Protein AF-A0A7V7N2W4-F1 (afdb_monomer)

Structure (mmCIF, N/CA/C/O backbone):
data_AF-A0A7V7N2W4-F1
#
_entry.id   AF-A0A7V7N2W4-F1
#
loop_
_atom_site.group_PDB
_atom_site.id
_atom_site.type_symbol
_atom_site.label_atom_id
_atom_site.label_alt_id
_atom_site.label_comp_id
_atom_site.label_asym_id
_atom_site.label_entity_id
_atom_site.label_seq_id
_atom_site.pdbx_PDB_ins_code
_atom_site.Cartn_x
_atom_site.Cartn_y
_atom_site.Cartn_z
_atom_site.occupancy
_atom_site.B_iso_or_equiv
_atom_site.auth_seq_id
_atom_site.auth_comp_id
_atom_site.auth_asym_id
_atom_site.auth_atom_id
_atom_site.pdbx_PDB_model_num
ATOM 1 N N . MET A 1 1 ? -4.597 25.135 46.068 1.00 34.25 1 MET A N 1
ATOM 2 C CA . MET A 1 1 ? -5.901 25.014 45.382 1.00 34.25 1 MET A CA 1
ATOM 3 C C . MET A 1 1 ? -5.715 24.033 44.228 1.00 34.25 1 MET A C 1
ATOM 5 O O . MET A 1 1 ? -5.086 24.384 43.242 1.00 34.25 1 MET A O 1
ATOM 9 N N . CYS A 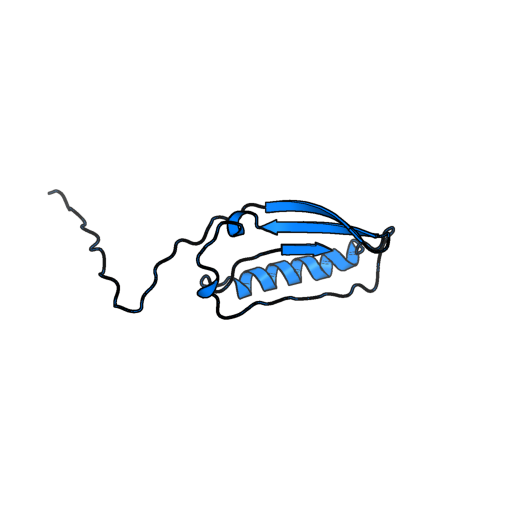1 2 ? -6.104 22.768 44.407 1.00 30.14 2 CYS A N 1
ATOM 10 C CA . CYS A 1 2 ? -5.880 21.719 43.404 1.00 30.14 2 CYS A CA 1
ATOM 11 C C . CYS A 1 2 ? -7.011 21.743 42.369 1.00 30.14 2 CYS A C 1
ATOM 13 O O . CYS A 1 2 ? -8.145 21.396 42.695 1.00 30.14 2 CYS A O 1
ATOM 15 N N . LEU A 1 3 ? -6.704 22.143 41.135 1.00 36.91 3 LEU A N 1
ATOM 16 C CA . LEU A 1 3 ? -7.618 22.040 39.998 1.00 36.91 3 LEU A CA 1
ATOM 17 C C . LEU A 1 3 ? -7.659 20.581 39.527 1.00 36.91 3 LEU A C 1
ATOM 19 O O . LEU A 1 3 ? -6.773 20.111 38.817 1.00 36.91 3 LEU A O 1
ATOM 23 N N . LYS A 1 4 ? -8.690 19.844 39.946 1.00 44.03 4 LYS A N 1
ATOM 24 C CA . LYS A 1 4 ? -9.031 18.544 39.362 1.00 44.03 4 LYS A CA 1
ATOM 25 C C . LYS A 1 4 ? -9.788 18.793 38.054 1.00 44.03 4 LYS A C 1
ATOM 27 O O . LYS A 1 4 ? -10.995 19.008 38.073 1.00 44.03 4 LYS A O 1
ATOM 32 N N . ASN A 1 5 ? -9.089 18.756 36.921 1.00 42.47 5 ASN A N 1
ATOM 33 C CA . ASN A 1 5 ? -9.727 18.730 35.604 1.00 42.47 5 ASN A CA 1
ATOM 34 C C . ASN A 1 5 ? -10.289 17.329 35.335 1.00 42.47 5 ASN A C 1
ATOM 36 O O . ASN A 1 5 ? -9.594 16.440 34.847 1.00 42.47 5 ASN A O 1
ATOM 40 N N . ALA A 1 6 ? -11.566 17.131 35.657 1.00 47.84 6 ALA A N 1
ATOM 41 C CA . ALA A 1 6 ? -12.329 15.973 35.218 1.00 47.84 6 ALA A CA 1
ATOM 42 C C . ALA A 1 6 ? -12.733 16.168 33.746 1.00 47.84 6 ALA A C 1
ATOM 44 O O . ALA A 1 6 ? -13.700 16.864 33.442 1.00 47.84 6 ALA A O 1
ATOM 45 N N . LYS A 1 7 ? -11.995 15.556 32.810 1.00 50.19 7 LYS A N 1
ATOM 46 C CA . LYS A 1 7 ? -12.470 15.387 31.429 1.00 50.19 7 LYS A CA 1
ATOM 47 C C . LYS A 1 7 ? -13.632 14.391 31.454 1.00 50.19 7 LYS A C 1
ATOM 49 O O . LYS A 1 7 ? -13.420 13.184 31.555 1.00 50.19 7 LYS A O 1
ATOM 54 N N . GLY A 1 8 ? -14.860 14.905 31.428 1.00 43.94 8 GLY A N 1
ATOM 55 C CA . GLY A 1 8 ? -16.074 14.095 31.387 1.00 43.94 8 GLY A CA 1
ATOM 56 C C . GLY A 1 8 ? -16.082 13.180 30.162 1.00 43.94 8 GLY A C 1
ATOM 57 O O . GLY A 1 8 ? -15.981 13.648 29.029 1.00 43.94 8 GLY A O 1
ATOM 58 N N . LYS A 1 9 ? -16.204 11.867 30.386 1.00 49.78 9 LYS A N 1
ATOM 59 C CA . LYS A 1 9 ? -16.455 10.892 29.319 1.00 49.78 9 LYS A CA 1
ATOM 60 C C . LYS A 1 9 ? -17.861 11.146 28.770 1.00 49.78 9 LYS A C 1
ATOM 62 O O . LYS A 1 9 ? -18.850 10.867 29.444 1.00 49.78 9 LYS A O 1
ATOM 67 N N . LYS A 1 10 ? -17.949 11.718 27.568 1.00 61.22 10 LYS A N 1
ATOM 68 C CA . LYS A 1 10 ? -19.214 11.908 26.849 1.00 61.22 10 LYS A CA 1
ATOM 69 C C . LYS A 1 10 ? -19.800 10.524 26.539 1.00 61.22 10 LYS A C 1
ATOM 71 O O . LYS A 1 10 ? -19.101 9.670 26.000 1.00 61.22 10 LYS A O 1
ATOM 76 N N . LYS A 1 11 ? -21.048 10.286 26.947 1.00 50.78 11 LYS A N 1
ATOM 77 C CA . LYS A 1 11 ? -21.751 9.011 26.746 1.00 50.78 11 LYS A CA 1
ATOM 78 C C . LYS A 1 11 ? -22.097 8.880 25.255 1.00 50.78 11 LYS A C 1
ATOM 80 O O . LYS A 1 11 ? -22.731 9.788 24.719 1.00 50.78 11 LYS A O 1
ATOM 85 N N . LEU A 1 12 ? -21.643 7.806 24.609 1.00 58.28 12 LEU A N 1
ATOM 86 C CA . LEU A 1 12 ? -21.941 7.508 23.201 1.00 58.28 12 LEU A CA 1
ATOM 87 C C . LEU A 1 12 ? -23.455 7.314 23.021 1.00 58.28 12 LEU A C 1
ATOM 89 O O . LEU A 1 12 ? -24.113 6.741 23.896 1.00 58.28 12 LEU A O 1
ATOM 93 N N . LYS A 1 13 ? -24.015 7.816 21.917 1.00 66.25 13 LYS A N 1
ATOM 94 C CA . LYS A 1 13 ? -25.421 7.567 21.541 1.00 66.25 13 LYS A CA 1
ATOM 95 C C . LYS A 1 13 ? -25.560 6.184 20.884 1.00 66.25 13 LYS A C 1
ATOM 97 O O . LYS A 1 13 ? -24.578 5.652 20.384 1.00 66.25 13 LYS A O 1
ATOM 102 N N . GLU A 1 14 ? -26.776 5.630 20.825 1.00 62.75 14 GLU A N 1
ATOM 103 C CA . GLU A 1 14 ? -27.106 4.253 20.366 1.00 62.75 14 GLU A CA 1
ATOM 104 C C . GLU A 1 14 ? -26.593 3.826 18.969 1.00 62.75 14 GLU A C 1
ATOM 106 O O . GLU A 1 14 ? -26.756 2.668 18.598 1.00 62.75 14 GLU A O 1
ATOM 111 N N . LYS A 1 15 ? -25.967 4.715 18.185 1.00 73.38 15 LYS A N 1
ATOM 112 C CA . LYS A 1 15 ? -25.408 4.419 16.851 1.00 73.38 15 LYS A CA 1
ATOM 113 C C . LYS A 1 15 ? -23.973 4.919 16.643 1.00 73.38 15 LYS A C 1
ATOM 115 O O . LYS A 1 15 ? -23.493 4.937 15.516 1.00 73.38 15 LYS A O 1
ATOM 120 N N . GLU A 1 16 ? -23.298 5.364 17.699 1.00 79.81 16 GLU A N 1
ATOM 121 C CA . GLU A 1 16 ? -21.903 5.803 17.618 1.00 79.81 16 GLU A CA 1
ATOM 122 C C . GLU A 1 16 ? -20.980 4.649 18.008 1.00 79.81 16 GLU A C 1
ATOM 124 O O . GLU A 1 16 ? -21.022 4.154 19.135 1.00 79.81 16 GLU A O 1
ATOM 129 N N . VAL A 1 17 ? -20.126 4.240 17.074 1.00 80.25 17 VAL A N 1
ATOM 130 C CA . VAL A 1 17 ? -19.067 3.263 17.320 1.00 80.25 17 VAL A CA 1
ATOM 131 C C . VAL A 1 17 ? -17.760 4.033 17.465 1.00 80.25 17 VAL A C 1
ATOM 133 O O . VAL A 1 17 ? -17.414 4.849 16.613 1.00 80.25 17 VAL A O 1
ATOM 136 N N . LYS A 1 18 ? -17.045 3.802 18.568 1.00 85.38 18 LYS A N 1
ATOM 137 C CA . LYS A 1 18 ? -15.691 4.317 18.759 1.00 85.38 18 LYS A CA 1
ATOM 138 C C . LYS A 1 18 ? -14.720 3.166 18.556 1.00 85.38 18 LYS A C 1
ATOM 140 O O . LYS A 1 18 ? -14.794 2.187 19.290 1.00 85.38 18 LYS A O 1
ATOM 145 N N . ILE A 1 19 ? -13.809 3.330 17.611 1.00 85.19 19 ILE A N 1
ATOM 146 C CA . ILE A 1 19 ? -12.708 2.402 17.379 1.00 85.19 19 ILE A CA 1
ATOM 147 C C . ILE A 1 19 ? -11.376 3.120 17.549 1.00 85.19 19 ILE A C 1
ATOM 149 O O . ILE A 1 19 ? -11.290 4.344 17.420 1.00 85.19 19 ILE A O 1
ATOM 153 N N . GLU A 1 20 ? -10.348 2.346 17.851 1.00 86.81 20 GLU A N 1
ATOM 154 C CA . GLU A 1 20 ? -8.962 2.784 17.780 1.00 86.81 20 GLU A CA 1
ATOM 155 C C . GLU A 1 20 ? -8.387 2.196 16.491 1.00 86.81 20 GLU A C 1
ATOM 157 O O . GLU A 1 20 ? -8.511 0.995 16.248 1.00 86.81 20 GLU A O 1
ATOM 162 N N . LEU A 1 21 ? -7.855 3.056 15.620 1.00 89.00 21 LEU A N 1
ATOM 163 C CA . LEU A 1 21 ? -7.205 2.597 14.395 1.00 89.00 21 LEU A CA 1
ATOM 164 C C . LEU A 1 21 ? -5.855 1.973 14.775 1.00 89.00 21 LEU A C 1
ATOM 166 O O . LEU A 1 21 ? -5.143 2.566 15.590 1.00 89.00 21 LEU A O 1
ATOM 170 N N . PRO A 1 22 ? -5.506 0.799 14.225 1.00 90.25 22 PRO A N 1
ATOM 171 C CA . PRO A 1 22 ? -4.236 0.159 14.527 1.00 90.25 22 PRO A CA 1
ATOM 172 C C . PRO A 1 22 ? -3.074 0.995 13.983 1.00 90.25 22 PRO A C 1
ATOM 174 O O . PRO A 1 22 ? -3.178 1.604 12.917 1.00 90.25 22 PRO A O 1
ATOM 177 N N . GLU A 1 23 ? -1.947 0.995 14.695 1.00 91.38 23 GLU A N 1
ATOM 178 C CA . GLU A 1 23 ? -0.694 1.503 14.136 1.00 91.38 23 GLU A CA 1
ATOM 179 C C . GLU A 1 23 ? -0.217 0.569 13.017 1.00 91.38 23 GLU A C 1
ATOM 181 O O . GL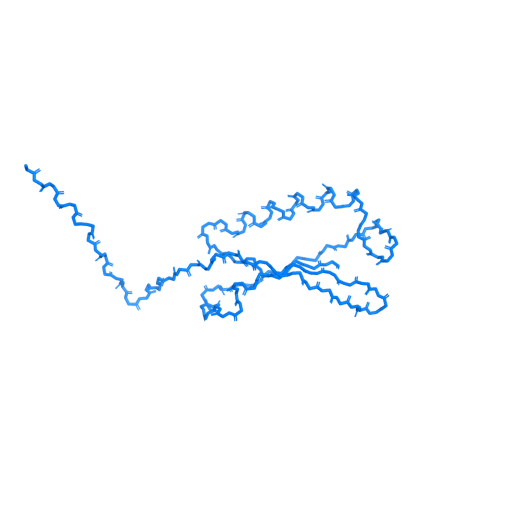U A 1 23 ? -0.333 -0.655 13.108 1.00 91.38 23 GLU A O 1
ATOM 186 N N . GLU A 1 24 ? 0.279 1.145 11.926 1.00 92.94 24 GLU A N 1
ATOM 187 C CA . GLU A 1 24 ? 0.644 0.391 10.728 1.00 92.94 24 GLU A CA 1
ATOM 188 C C . GLU A 1 24 ? 1.946 -0.380 10.950 1.00 92.94 24 GLU A C 1
ATOM 190 O O . GLU A 1 24 ? 2.944 0.165 11.424 1.00 92.94 24 GLU A O 1
ATOM 195 N N . THR A 1 25 ? 1.937 -1.664 10.593 1.00 95.56 25 THR A N 1
ATOM 196 C CA . THR A 1 25 ? 3.139 -2.503 10.606 1.00 95.56 25 THR A CA 1
ATOM 197 C C . THR A 1 25 ? 3.225 -3.245 9.290 1.00 95.56 25 THR A C 1
ATOM 199 O O . THR A 1 25 ? 2.260 -3.867 8.855 1.00 95.56 25 THR A O 1
ATOM 202 N N . TYR A 1 26 ? 4.382 -3.168 8.640 1.00 96.00 26 TYR A N 1
ATOM 203 C CA . TYR A 1 26 ? 4.536 -3.641 7.271 1.00 96.00 26 TYR A CA 1
ATOM 204 C C . TYR A 1 26 ? 5.292 -4.962 7.203 1.00 96.00 26 TYR A C 1
ATOM 206 O O . TYR A 1 26 ? 6.258 -5.190 7.932 1.00 96.00 26 TYR A O 1
ATOM 214 N N . THR A 1 27 ? 4.855 -5.848 6.315 1.00 96.62 27 THR A N 1
ATOM 215 C CA . THR A 1 27 ? 5.547 -7.094 5.982 1.00 96.62 27 THR A CA 1
ATOM 216 C C . THR A 1 27 ? 5.794 -7.152 4.485 1.00 96.62 27 THR A C 1
ATOM 218 O O . THR A 1 27 ? 4.874 -6.961 3.691 1.00 96.62 27 THR A O 1
ATOM 221 N N . LEU A 1 28 ? 7.048 -7.416 4.117 1.00 96.75 28 LEU A N 1
ATOM 222 C CA . LEU A 1 28 ? 7.430 -7.677 2.737 1.00 96.75 28 LEU A CA 1
ATOM 223 C C . LEU A 1 28 ? 7.020 -9.105 2.372 1.00 96.75 28 LEU A C 1
ATOM 225 O O . LEU A 1 28 ? 7.387 -10.057 3.066 1.00 96.75 28 LEU A O 1
ATOM 229 N N . ILE A 1 29 ? 6.288 -9.245 1.279 1.00 95.94 29 ILE A N 1
ATOM 230 C CA . ILE A 1 29 ? 5.925 -10.524 0.680 1.00 95.94 29 ILE A CA 1
ATOM 231 C C . ILE A 1 29 ? 6.535 -10.597 -0.717 1.00 95.94 29 ILE A C 1
ATOM 233 O O . ILE A 1 29 ? 6.505 -9.625 -1.462 1.00 95.94 29 ILE A O 1
ATOM 237 N N . ASN A 1 30 ? 7.112 -11.748 -1.053 1.00 95.31 30 ASN A N 1
ATOM 238 C CA . ASN A 1 30 ? 7.700 -12.010 -2.363 1.00 95.31 30 ASN A CA 1
ATOM 239 C C . ASN A 1 30 ? 7.088 -13.297 -2.913 1.00 95.31 30 ASN A C 1
ATOM 241 O O . ASN A 1 30 ? 6.987 -14.290 -2.186 1.00 95.31 30 ASN A O 1
ATOM 245 N N . TRP A 1 31 ? 6.717 -13.299 -4.185 1.00 94.56 31 TRP A N 1
ATOM 246 C CA . TRP A 1 31 ? 6.202 -14.473 -4.886 1.00 94.56 31 TRP A CA 1
ATOM 247 C C . TRP A 1 31 ? 6.681 -14.470 -6.337 1.00 94.56 31 TRP A C 1
ATOM 249 O O . TRP A 1 31 ? 7.482 -13.628 -6.735 1.00 94.56 31 TRP A O 1
ATOM 259 N N . HIS A 1 32 ? 6.269 -15.478 -7.100 1.00 93.00 32 HIS A N 1
ATOM 260 C CA . HIS A 1 32 ? 6.456 -15.515 -8.546 1.00 93.00 32 HIS A CA 1
ATOM 261 C C . HIS A 1 32 ? 5.115 -15.844 -9.195 1.00 93.00 32 HIS A C 1
ATOM 263 O O . HIS A 1 32 ? 4.421 -16.752 -8.732 1.00 93.00 32 HIS A O 1
ATOM 269 N N . GLU A 1 33 ? 4.777 -15.135 -10.262 1.00 89.69 33 GLU A N 1
ATOM 270 C CA . GLU A 1 33 ? 3.545 -15.309 -11.029 1.00 89.69 33 GLU A CA 1
ATOM 271 C C . GLU A 1 33 ? 3.867 -15.179 -12.518 1.00 89.69 33 GLU A C 1
ATOM 273 O O . GLU A 1 33 ? 4.646 -14.317 -12.912 1.00 89.69 33 GLU A O 1
ATOM 278 N N . ASP A 1 34 ? 3.371 -16.111 -13.337 1.00 88.94 34 ASP A N 1
ATOM 279 C CA . ASP A 1 34 ? 3.654 -16.185 -14.780 1.00 88.94 34 ASP A CA 1
ATOM 280 C C . ASP A 1 34 ? 5.147 -16.089 -15.167 1.00 88.94 34 ASP A C 1
ATOM 282 O O . ASP A 1 34 ? 5.517 -15.664 -16.260 1.00 88.94 34 ASP A O 1
ATOM 286 N N . GLY A 1 35 ? 6.030 -16.544 -14.271 1.00 87.19 35 GLY A N 1
ATOM 287 C CA . GLY A 1 35 ? 7.482 -16.519 -14.465 1.00 87.19 35 GLY A CA 1
ATOM 288 C C . GLY A 1 35 ? 8.154 -15.183 -14.130 1.00 87.19 35 GLY A C 1
ATOM 289 O O . GLY A 1 35 ? 9.366 -15.075 -14.304 1.00 87.19 35 GLY A O 1
ATOM 290 N N . LEU A 1 36 ? 7.406 -14.203 -13.621 1.00 88.44 36 LEU A N 1
ATOM 291 C CA . LEU A 1 36 ? 7.906 -12.911 -13.158 1.00 88.44 36 LEU A CA 1
ATOM 292 C C . LEU A 1 36 ? 7.922 -12.848 -11.620 1.00 88.44 36 LEU A C 1
ATOM 294 O O . LEU A 1 36 ? 7.084 -13.483 -10.972 1.00 88.44 36 LEU A O 1
ATOM 298 N N . PRO A 1 37 ? 8.878 -12.129 -11.007 1.00 90.12 37 PRO A N 1
ATOM 299 C CA . PRO A 1 37 ? 8.858 -11.862 -9.576 1.00 90.12 37 PRO A CA 1
ATOM 300 C C . PRO A 1 37 ? 7.736 -10.875 -9.238 1.00 90.12 37 PRO A C 1
ATOM 302 O O . PRO A 1 37 ? 7.587 -9.864 -9.912 1.00 90.12 37 PRO A O 1
ATOM 305 N N . GLY A 1 38 ? 7.001 -11.152 -8.164 1.00 91.38 38 GLY A N 1
ATOM 306 C CA . GLY A 1 38 ? 6.073 -10.206 -7.548 1.00 91.38 38 GLY A CA 1
ATOM 307 C C . GLY A 1 38 ? 6.570 -9.805 -6.164 1.00 91.38 38 GLY A C 1
ATOM 308 O O . GLY A 1 38 ? 7.040 -10.657 -5.395 1.00 91.38 38 GLY A O 1
ATOM 309 N N . VAL A 1 39 ? 6.492 -8.513 -5.846 1.00 93.00 39 VAL A N 1
ATOM 310 C CA . VAL A 1 39 ? 6.879 -7.965 -4.541 1.00 93.00 39 VAL A CA 1
ATOM 31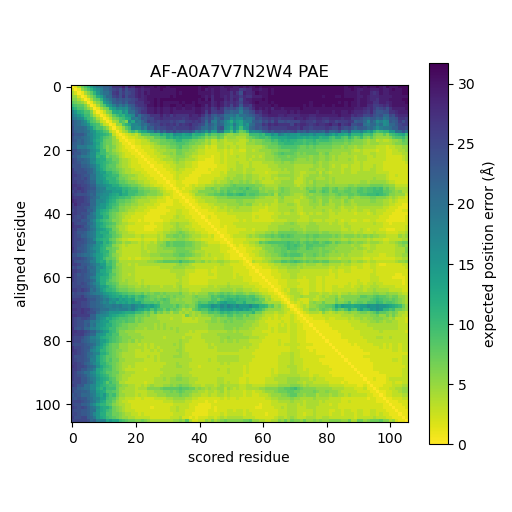1 C C . VAL A 1 39 ? 5.753 -7.106 -3.990 1.00 93.00 39 VAL A C 1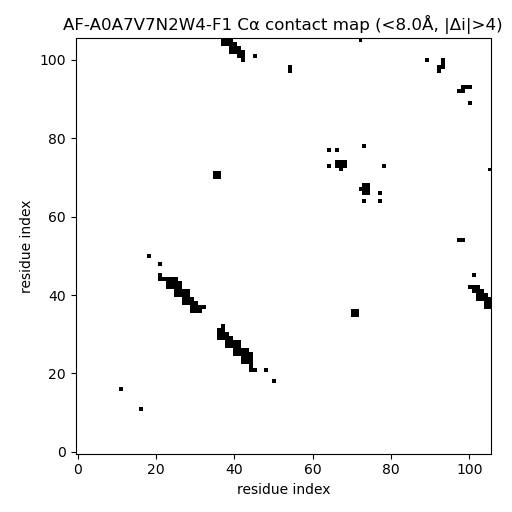
ATOM 313 O O . VAL A 1 39 ? 5.211 -6.238 -4.667 1.00 93.00 39 VAL A O 1
ATOM 316 N N . GLY A 1 40 ? 5.430 -7.309 -2.716 1.00 94.31 40 GLY A N 1
ATOM 317 C CA . GLY A 1 40 ? 4.356 -6.595 -2.044 1.00 94.31 40 GLY A CA 1
ATOM 318 C C . GLY A 1 40 ? 4.734 -6.128 -0.649 1.00 94.31 40 GLY A C 1
ATOM 319 O O . GLY A 1 40 ? 5.481 -6.782 0.081 1.00 94.31 40 GLY A O 1
ATOM 320 N N . VAL A 1 41 ? 4.178 -4.986 -0.264 1.00 95.31 41 VAL A N 1
ATOM 321 C CA . VAL A 1 41 ? 4.227 -4.440 1.090 1.00 95.31 41 VAL A CA 1
ATOM 322 C C . VAL A 1 41 ? 2.818 -4.512 1.661 1.00 95.31 41 VAL A C 1
ATOM 324 O O . VAL A 1 41 ? 1.937 -3.750 1.264 1.00 95.31 41 VAL A O 1
ATOM 327 N N . LEU A 1 42 ? 2.606 -5.449 2.583 1.00 96.25 42 LEU A N 1
ATOM 328 C CA . LEU A 1 42 ? 1.325 -5.688 3.243 1.00 96.25 42 LEU A CA 1
ATOM 329 C C . LEU A 1 42 ? 1.294 -4.997 4.609 1.00 96.25 42 LEU A C 1
ATOM 331 O O . LEU A 1 42 ? 2.235 -5.131 5.393 1.00 96.25 42 LEU A O 1
ATOM 335 N N . ASN A 1 43 ? 0.197 -4.314 4.927 1.00 95.94 43 ASN A N 1
ATOM 336 C CA . ASN A 1 43 ? -0.078 -3.811 6.267 1.00 95.94 43 ASN A CA 1
ATOM 337 C C . ASN A 1 43 ? -0.600 -4.936 7.169 1.00 95.94 43 ASN A C 1
ATOM 339 O O . ASN A 1 43 ? -1.797 -5.218 7.256 1.00 95.94 43 ASN A O 1
ATOM 343 N N . SER A 1 44 ? 0.328 -5.578 7.865 1.00 95.81 44 SER A N 1
ATOM 344 C CA . SER A 1 44 ? 0.073 -6.704 8.757 1.00 95.81 44 SER A CA 1
ATOM 345 C C . SER A 1 44 ? -0.752 -6.334 9.988 1.00 95.81 44 SER A C 1
ATOM 347 O O . SER A 1 44 ? -1.342 -7.228 10.594 1.00 95.81 44 SER A O 1
ATOM 349 N N . SER A 1 45 ? -0.867 -5.047 10.343 1.00 94.06 45 SER A N 1
ATOM 350 C CA . SER A 1 45 ? -1.706 -4.635 11.478 1.00 94.06 45 SER A CA 1
ATOM 351 C C . SER A 1 45 ? -3.203 -4.823 11.223 1.00 94.06 45 SER A C 1
ATOM 353 O O . SER A 1 45 ? -3.987 -4.873 12.169 1.00 94.06 45 SER A O 1
ATOM 355 N N . LEU A 1 46 ? -3.608 -4.992 9.960 1.00 93.88 46 LEU A N 1
ATOM 356 C CA . LEU A 1 46 ? -5.004 -5.223 9.591 1.00 93.88 46 LEU A CA 1
ATOM 357 C C . LEU A 1 46 ? -5.431 -6.690 9.671 1.00 93.88 46 LEU A C 1
ATOM 359 O O . LEU A 1 46 ? -6.623 -6.973 9.562 1.00 93.88 46 LEU A O 1
ATOM 363 N N . LYS A 1 47 ? -4.492 -7.621 9.888 1.00 91.00 47 LYS A N 1
ATOM 364 C CA . LYS A 1 47 ? -4.769 -9.064 9.921 1.00 91.00 47 LYS A CA 1
ATOM 365 C C . LYS A 1 47 ? -5.852 -9.436 10.938 1.00 91.00 47 LYS A C 1
ATOM 367 O O . LYS A 1 47 ? -6.742 -10.216 10.617 1.00 91.00 47 LYS A O 1
ATOM 372 N N . ASP A 1 48 ? -5.776 -8.845 12.127 1.00 88.75 48 ASP A N 1
ATOM 373 C CA . ASP A 1 48 ? -6.694 -9.100 13.241 1.00 88.75 48 ASP A CA 1
ATOM 374 C C . ASP A 1 48 ? -7.663 -7.917 13.467 1.00 88.75 48 ASP A C 1
ATOM 376 O O . ASP A 1 48 ? -8.287 -7.794 14.520 1.00 88.75 48 ASP A O 1
ATOM 380 N N . PHE A 1 49 ? -7.789 -7.004 12.493 1.00 90.81 49 PHE A N 1
ATOM 381 C CA . PHE A 1 49 ? -8.665 -5.840 12.610 1.00 90.81 49 PHE A CA 1
ATOM 382 C C . PHE A 1 49 ? -10.131 -6.227 12.356 1.00 90.81 49 PHE A C 1
ATOM 384 O O . PHE A 1 49 ? -10.548 -6.437 11.219 1.00 90.81 49 PHE A O 1
ATOM 391 N N . GLU A 1 50 ? -10.935 -6.291 13.419 1.00 87.75 50 GLU A N 1
ATOM 392 C CA . GLU A 1 50 ? -12.317 -6.804 13.374 1.00 87.75 50 GLU A CA 1
ATOM 393 C C . GLU A 1 50 ? -13.345 -5.820 12.784 1.00 87.75 50 GLU A C 1
ATOM 395 O O . GLU A 1 50 ? -14.434 -6.212 12.362 1.00 87.75 50 GLU A O 1
ATOM 400 N N . HIS A 1 51 ? -13.026 -4.524 12.739 1.00 88.50 51 HIS A N 1
ATOM 401 C CA . HIS A 1 51 ? -13.993 -3.477 12.398 1.00 88.50 51 HIS A CA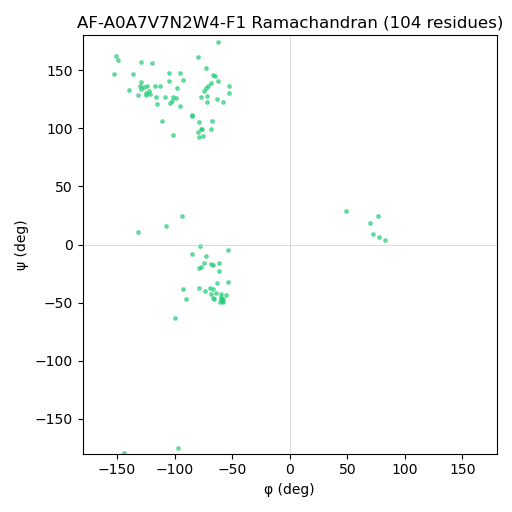 1
ATOM 402 C C . HIS A 1 51 ? -14.009 -3.088 10.914 1.00 88.50 51 HIS A C 1
ATOM 404 O O . HIS A 1 51 ? -14.442 -1.990 10.581 1.00 88.50 51 HIS A O 1
ATOM 410 N N . GLN A 1 52 ? -13.585 -3.970 10.004 1.00 87.06 52 GLN A N 1
ATOM 411 C CA . GLN A 1 52 ? -13.557 -3.698 8.554 1.00 87.06 52 GLN A CA 1
ATOM 412 C C . GLN A 1 52 ? -14.917 -3.228 8.005 1.00 87.06 52 GLN A C 1
ATOM 414 O O . GLN A 1 52 ? -14.971 -2.371 7.130 1.00 87.06 52 GLN A O 1
ATOM 419 N N . TYR A 1 53 ? -16.021 -3.712 8.584 1.00 86.12 53 TYR A N 1
ATOM 420 C CA . TYR A 1 53 ? -17.393 -3.372 8.188 1.00 86.12 53 TYR A CA 1
ATOM 421 C C . TYR A 1 53 ? -17.760 -1.881 8.317 1.00 86.12 53 TYR A C 1
ATOM 423 O O . TYR A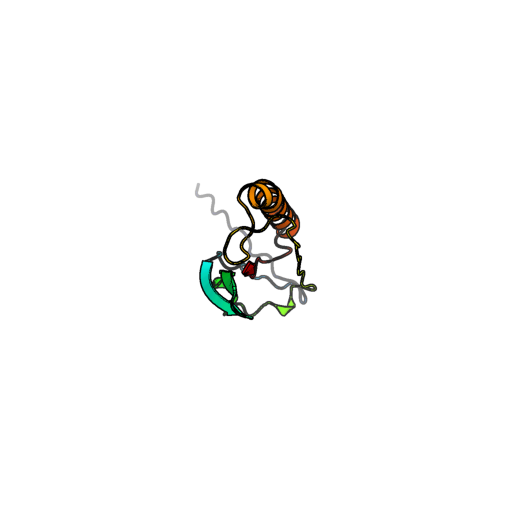 1 53 ? -18.788 -1.466 7.783 1.00 86.12 53 TYR A O 1
ATOM 431 N N . ILE A 1 54 ? -16.981 -1.074 9.049 1.00 88.56 54 ILE A N 1
ATOM 432 C CA . ILE A 1 54 ? -17.240 0.371 9.175 1.00 88.56 54 ILE A CA 1
ATOM 433 C C . ILE A 1 54 ? -16.767 1.155 7.944 1.00 88.56 54 ILE A C 1
ATOM 435 O O . ILE A 1 54 ? -17.217 2.281 7.732 1.00 88.56 54 ILE A O 1
ATOM 439 N N . PHE A 1 55 ? -15.861 0.578 7.149 1.00 89.56 55 PHE A N 1
ATOM 440 C CA . PHE A 1 55 ? -15.403 1.154 5.893 1.00 89.56 55 PHE A CA 1
ATOM 441 C C . PHE A 1 55 ? -16.388 0.743 4.799 1.00 89.56 55 PHE A C 1
ATOM 443 O O . 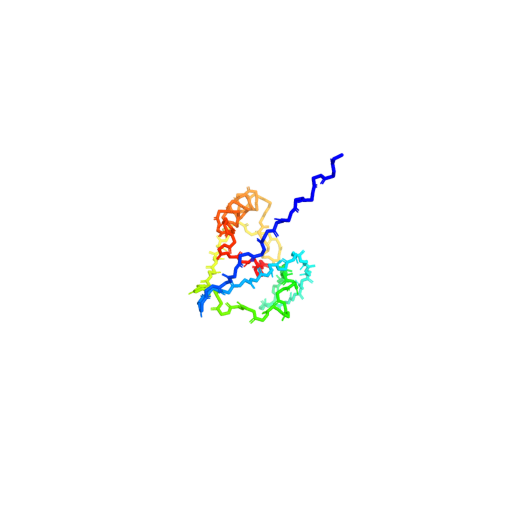PHE A 1 55 ? -16.515 -0.426 4.448 1.00 89.56 55 PHE A O 1
ATOM 450 N N . SER A 1 56 ? -17.136 1.712 4.274 1.00 88.56 56 SER A N 1
ATOM 451 C CA . SER A 1 56 ? -18.218 1.462 3.314 1.00 88.56 56 SER A CA 1
ATOM 452 C C . SER A 1 56 ? -17.743 1.189 1.884 1.00 88.56 56 SER A C 1
ATOM 454 O O . SER A 1 56 ? -18.569 0.980 0.995 1.00 88.56 56 SER A O 1
ATOM 456 N N . TRP A 1 57 ? -16.433 1.222 1.642 1.00 92.75 57 TRP A N 1
ATOM 457 C CA . TRP A 1 57 ? -15.841 1.133 0.315 1.00 92.75 57 TRP A CA 1
ATOM 458 C C . TRP A 1 57 ? -14.468 0.456 0.364 1.00 92.75 57 TRP A C 1
ATOM 460 O O . TRP A 1 57 ? -13.812 0.420 1.401 1.00 92.75 57 TRP A O 1
ATOM 470 N N . HIS A 1 58 ? -14.055 -0.068 -0.789 1.00 92.00 58 HIS A N 1
ATOM 471 C CA . HIS A 1 58 ? -12.714 -0.581 -1.060 1.00 92.00 58 HIS A CA 1
ATOM 472 C C . HIS A 1 58 ? -12.219 0.074 -2.352 1.00 92.00 58 HIS A C 1
ATOM 474 O O . HIS A 1 58 ? -13.006 0.253 -3.284 1.00 92.00 58 HIS A O 1
ATOM 480 N N . LEU A 1 59 ? -10.943 0.451 -2.404 1.00 93.19 59 LEU A N 1
ATOM 481 C CA . LEU A 1 59 ? -10.317 1.024 -3.595 1.00 93.19 59 LEU A CA 1
ATOM 482 C C . LEU A 1 59 ? -9.126 0.173 -3.999 1.00 93.19 59 LEU A C 1
ATOM 484 O O . LEU A 1 59 ? -8.254 -0.109 -3.181 1.00 93.19 59 LEU A O 1
ATOM 488 N N . THR A 1 60 ? -9.070 -0.138 -5.286 1.00 94.94 60 THR A N 1
ATOM 489 C CA . THR A 1 60 ? -7.896 -0.701 -5.941 1.00 94.94 60 THR A CA 1
ATOM 490 C C . THR A 1 60 ? -7.494 0.252 -7.053 1.00 94.94 60 THR A C 1
ATOM 492 O O . THR A 1 60 ? -8.333 0.654 -7.861 1.00 94.94 60 THR A O 1
ATOM 495 N N . VAL A 1 61 ? -6.219 0.626 -7.082 1.00 93.25 61 VAL A N 1
ATOM 496 C CA . VAL A 1 61 ? -5.633 1.430 -8.154 1.00 93.25 61 VAL A CA 1
ATOM 497 C C . VAL A 1 61 ? -4.598 0.567 -8.850 1.00 93.25 61 VAL A C 1
ATOM 499 O O . VAL A 1 61 ? -3.665 0.097 -8.209 1.00 93.25 61 VAL A O 1
ATOM 502 N N . VAL A 1 62 ? -4.790 0.350 -10.149 1.00 93.81 62 VAL A N 1
ATOM 503 C CA . VAL A 1 62 ? -3.868 -0.412 -10.998 1.00 93.81 62 VAL A CA 1
ATOM 504 C C . VAL A 1 62 ? -3.170 0.570 -11.924 1.00 93.81 62 VAL A C 1
ATOM 506 O O . VAL A 1 62 ? -3.835 1.358 -12.599 1.00 93.81 62 VAL A O 1
ATOM 509 N N . ILE A 1 63 ? -1.842 0.529 -11.935 1.00 91.44 63 ILE A N 1
ATOM 510 C CA . ILE A 1 63 ? -0.998 1.384 -12.767 1.00 91.44 63 ILE A CA 1
ATOM 511 C C . ILE A 1 63 ? -0.245 0.478 -13.732 1.00 91.44 63 ILE A C 1
ATOM 513 O O . ILE A 1 63 ? 0.385 -0.488 -13.312 1.00 91.44 63 ILE A O 1
ATOM 517 N N . TYR A 1 64 ? -0.343 0.787 -15.021 1.00 90.25 64 TYR A N 1
ATOM 518 C CA . TYR A 1 64 ? 0.402 0.101 -16.068 1.00 90.25 64 TYR A CA 1
ATOM 519 C C . TYR A 1 64 ? 1.624 0.942 -16.415 1.00 90.25 64 TYR A C 1
ATOM 521 O O . TYR A 1 64 ? 1.480 2.126 -16.715 1.00 90.25 64 TYR A O 1
ATOM 529 N N . PHE A 1 65 ? 2.796 0.324 -16.357 1.00 89.62 65 PHE A N 1
ATOM 530 C CA . PHE A 1 65 ? 4.063 0.942 -16.729 1.00 89.62 65 PHE A CA 1
ATOM 531 C C . PHE A 1 65 ? 4.372 0.647 -18.197 1.00 89.62 65 PHE A C 1
ATOM 533 O O . PHE A 1 65 ? 4.116 -0.464 -18.670 1.00 89.62 65 PHE A O 1
ATOM 540 N N . GLU A 1 66 ? 4.922 1.626 -18.913 1.00 87.25 66 GLU A N 1
ATOM 541 C CA . GLU A 1 66 ? 5.340 1.444 -20.306 1.00 87.25 66 GLU A CA 1
ATOM 542 C C . GLU A 1 66 ? 6.819 1.040 -20.373 1.00 87.25 66 GLU A C 1
ATOM 544 O O . GLU A 1 66 ? 7.192 0.168 -21.163 1.00 87.25 66 GLU A O 1
ATOM 549 N N . GLU A 1 67 ? 7.653 1.615 -19.501 1.00 86.25 67 GLU A N 1
ATOM 550 C CA . GLU A 1 67 ? 9.092 1.352 -19.453 1.00 86.25 67 GLU A CA 1
ATOM 551 C C . GLU A 1 67 ? 9.462 0.382 -18.318 1.00 86.25 67 GLU A C 1
ATOM 553 O O . GLU A 1 67 ? 9.694 0.757 -17.166 1.00 86.25 67 GLU A O 1
ATOM 558 N N . LEU A 1 68 ? 9.545 -0.905 -18.659 1.00 86.06 68 LEU A N 1
ATOM 559 C CA . LEU A 1 68 ? 9.957 -1.969 -17.739 1.00 86.06 68 LEU A CA 1
ATOM 560 C C . LEU A 1 68 ? 11.455 -2.282 -17.861 1.00 86.06 68 LEU A C 1
ATOM 562 O O . LEU A 1 68 ? 12.034 -2.228 -18.947 1.00 86.06 68 LEU A O 1
ATOM 566 N N . ILE A 1 69 ? 12.073 -2.671 -16.745 1.00 86.69 69 ILE A N 1
ATOM 567 C CA . ILE A 1 69 ? 13.447 -3.193 -16.694 1.00 86.69 69 ILE A CA 1
ATOM 568 C C . ILE A 1 69 ? 13.459 -4.730 -16.690 1.00 86.69 69 ILE A C 1
ATOM 570 O O . ILE A 1 69 ? 12.426 -5.391 -16.826 1.00 86.69 69 ILE A O 1
ATOM 574 N N . GLU A 1 70 ? 14.648 -5.324 -16.546 1.00 79.44 70 GLU A N 1
ATOM 575 C CA . GLU A 1 70 ? 14.806 -6.776 -16.439 1.00 79.44 70 GLU A CA 1
ATOM 576 C C . GLU A 1 70 ? 13.896 -7.353 -15.337 1.00 79.44 70 GLU A C 1
ATOM 578 O O . GLU A 1 70 ? 13.799 -6.805 -14.238 1.00 79.44 70 GLU A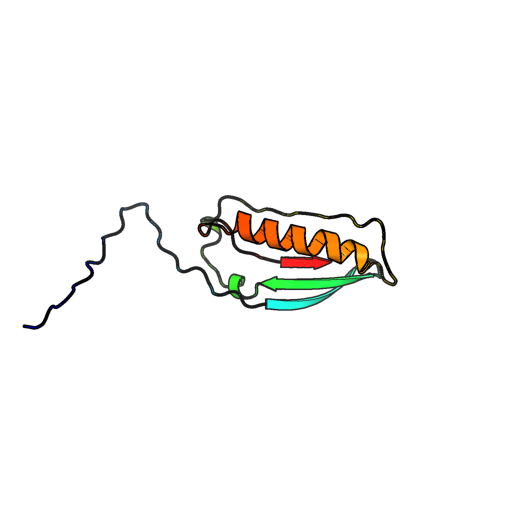 O 1
ATOM 583 N N . ASN A 1 71 ? 13.241 -8.477 -15.643 1.00 80.62 71 ASN A N 1
ATOM 584 C CA . ASN A 1 71 ? 12.246 -9.153 -14.801 1.00 80.62 71 ASN A CA 1
ATOM 585 C C . ASN A 1 71 ? 10.896 -8.428 -14.637 1.00 80.62 71 ASN A C 1
ATOM 587 O O . ASN A 1 71 ? 10.150 -8.763 -13.726 1.00 80.62 71 ASN A O 1
ATOM 591 N N . GLY A 1 72 ? 10.553 -7.475 -15.511 1.00 82.50 72 GLY A N 1
ATOM 592 C CA . GLY A 1 72 ? 9.206 -6.885 -15.554 1.00 82.50 72 GLY A CA 1
ATOM 593 C C . GLY A 1 72 ? 8.923 -5.848 -14.464 1.00 82.50 72 GLY A C 1
ATOM 594 O O . GLY A 1 72 ? 7.802 -5.364 -14.365 1.00 82.50 72 GLY A O 1
ATOM 595 N N . MET A 1 73 ? 9.938 -5.476 -13.681 1.00 87.38 73 MET A N 1
ATOM 596 C CA . MET A 1 73 ? 9.839 -4.411 -12.684 1.00 87.38 73 MET A CA 1
ATOM 597 C C . MET A 1 73 ? 9.778 -3.036 -13.368 1.00 87.38 73 MET A C 1
ATOM 599 O O . MET A 1 73 ? 10.362 -2.863 -14.443 1.00 87.38 73 MET A O 1
ATOM 603 N N . PRO A 1 74 ? 9.145 -2.026 -12.750 1.00 89.19 74 PRO A N 1
ATOM 604 C CA . PRO A 1 74 ? 9.187 -0.662 -13.260 1.00 89.19 74 PRO A CA 1
ATOM 605 C C . PRO A 1 74 ? 10.610 -0.100 -13.211 1.00 89.19 74 PRO A C 1
ATOM 607 O O . PRO A 1 74 ? 11.385 -0.380 -12.283 1.00 89.19 74 PRO A O 1
ATOM 610 N N . SER A 1 75 ? 10.944 0.726 -14.201 1.00 90.75 75 SER A N 1
ATOM 611 C CA . SER A 1 75 ? 12.202 1.471 -14.233 1.00 90.75 75 SER A CA 1
ATOM 612 C C . SER A 1 75 ? 12.336 2.448 -13.054 1.00 90.75 75 SER A C 1
ATOM 614 O O . SER A 1 75 ? 11.455 2.584 -12.197 1.00 90.75 75 SER A O 1
ATOM 616 N N . ILE A 1 76 ? 13.499 3.092 -12.928 1.00 91.00 76 ILE A N 1
ATOM 617 C CA . ILE A 1 76 ? 13.674 4.146 -11.916 1.00 91.00 76 ILE A CA 1
ATOM 618 C C . ILE A 1 76 ? 12.823 5.357 -12.308 1.00 91.00 76 ILE A C 1
ATOM 620 O O . ILE A 1 76 ? 12.122 5.902 -11.464 1.00 91.00 76 ILE A O 1
ATOM 624 N N . GLU A 1 77 ? 12.831 5.706 -13.589 1.00 91.81 77 GLU A N 1
ATOM 625 C CA . GLU A 1 77 ? 12.121 6.833 -14.181 1.00 91.81 77 GLU A CA 1
ATOM 626 C C . GLU A 1 77 ? 10.602 6.727 -13.961 1.00 91.81 77 GLU A C 1
ATOM 628 O O . GLU A 1 77 ? 9.964 7.684 -13.524 1.00 91.81 77 GLU A O 1
ATOM 633 N N . GLU A 1 78 ? 10.028 5.540 -14.172 1.00 92.44 78 GLU A N 1
ATOM 634 C CA . GLU A 1 78 ? 8.610 5.262 -13.908 1.00 92.44 78 GLU A CA 1
ATOM 635 C C . GLU A 1 78 ? 8.267 5.389 -12.414 1.00 92.44 78 GLU A C 1
ATOM 637 O O . GLU A 1 78 ? 7.251 5.980 -12.032 1.00 92.44 78 GLU A O 1
ATOM 642 N N . ARG A 1 79 ? 9.138 4.882 -11.531 1.00 90.94 79 ARG A N 1
ATOM 643 C CA . ARG A 1 79 ? 8.944 4.981 -10.074 1.00 90.94 79 ARG A CA 1
ATOM 644 C C . ARG A 1 79 ? 9.030 6.414 -9.569 1.00 90.94 79 ARG A C 1
ATOM 646 O O . ARG A 1 79 ? 8.228 6.796 -8.722 1.00 90.94 79 ARG A O 1
ATOM 653 N N . GLU A 1 80 ? 9.927 7.228 -10.118 1.00 94.31 80 GLU A N 1
ATOM 654 C CA . GLU A 1 80 ? 10.037 8.652 -9.775 1.00 94.31 80 GLU A CA 1
ATOM 655 C C . GLU A 1 80 ? 8.757 9.444 -10.094 1.00 94.31 80 GLU A C 1
ATOM 657 O O . GLU A 1 80 ? 8.501 10.476 -9.471 1.00 94.31 80 GLU A O 1
ATOM 662 N N . ILE A 1 81 ? 7.923 8.953 -11.014 1.00 93.12 81 ILE A N 1
ATOM 663 C CA . ILE A 1 81 ? 6.617 9.538 -11.341 1.00 93.12 81 ILE A CA 1
ATOM 664 C C . ILE A 1 81 ? 5.512 8.940 -10.461 1.00 93.12 81 ILE A C 1
ATOM 666 O O . ILE A 1 81 ? 4.676 9.671 -9.917 1.00 93.12 81 ILE A O 1
ATOM 670 N N . VAL A 1 82 ? 5.491 7.614 -10.322 1.00 92.88 82 VAL A N 1
ATOM 671 C CA . VAL A 1 82 ? 4.386 6.890 -9.682 1.00 92.88 82 VAL A CA 1
ATOM 672 C C . VAL A 1 82 ? 4.441 6.942 -8.158 1.00 92.88 82 VAL A C 1
ATOM 674 O O . VAL A 1 82 ? 3.389 7.090 -7.533 1.00 92.88 82 VAL A O 1
ATOM 677 N N . ASP A 1 83 ? 5.625 6.887 -7.547 1.00 92.31 83 ASP A N 1
ATOM 678 C CA . ASP A 1 83 ? 5.763 6.912 -6.086 1.00 92.31 83 ASP A CA 1
ATOM 679 C C . ASP A 1 83 ? 5.195 8.208 -5.476 1.00 92.31 83 ASP A C 1
ATOM 681 O O . ASP A 1 83 ? 4.322 8.113 -4.609 1.00 92.31 83 ASP A O 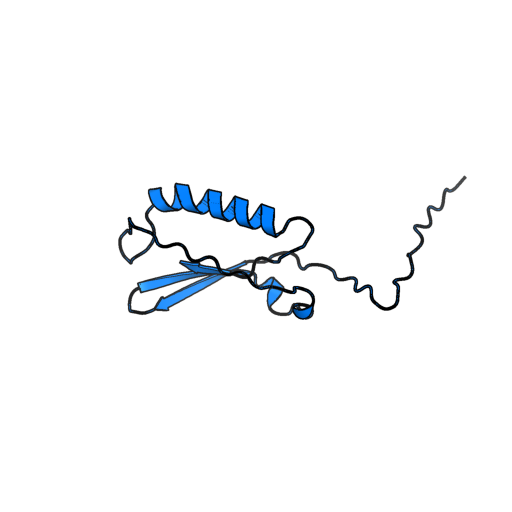1
ATOM 685 N N . PRO A 1 84 ? 5.534 9.420 -5.969 1.00 95.38 84 PRO A N 1
ATOM 686 C CA . PRO A 1 84 ? 4.946 10.653 -5.442 1.00 95.38 84 PRO A CA 1
ATOM 687 C C . PRO A 1 84 ? 3.429 10.748 -5.641 1.00 95.38 84 PRO A C 1
ATOM 689 O O . PRO A 1 84 ? 2.725 11.347 -4.820 1.00 95.38 84 PRO A O 1
ATOM 692 N N . PHE A 1 85 ? 2.908 10.186 -6.737 1.00 94.00 85 PHE A N 1
ATOM 693 C CA . PHE A 1 85 ? 1.467 10.112 -6.968 1.00 94.00 85 PHE A CA 1
ATOM 694 C C . PHE A 1 85 ? 0.792 9.199 -5.938 1.00 94.00 85 PHE A C 1
ATOM 696 O O . PHE A 1 85 ? -0.206 9.605 -5.337 1.00 94.00 85 PHE A O 1
ATOM 703 N N . GLY A 1 86 ? 1.356 8.010 -5.704 1.00 92.56 86 GLY A N 1
ATOM 704 C CA . GLY A 1 86 ? 0.882 7.049 -4.711 1.00 92.56 86 GLY A CA 1
ATOM 705 C C . GLY A 1 86 ? 0.877 7.631 -3.298 1.00 92.56 86 GLY A C 1
ATOM 706 O O . GLY A 1 86 ? -0.159 7.604 -2.636 1.00 92.56 86 GLY A O 1
ATOM 707 N N . ASP A 1 87 ? 1.979 8.260 -2.884 1.00 92.88 87 ASP A N 1
ATOM 708 C CA . ASP A 1 87 ? 2.117 8.892 -1.565 1.00 92.88 87 ASP A CA 1
ATOM 709 C C . ASP A 1 87 ? 1.068 9.990 -1.341 1.00 92.88 87 ASP A C 1
ATOM 711 O O . ASP A 1 87 ? 0.455 10.103 -0.272 1.00 92.88 87 ASP A O 1
ATOM 715 N N . LYS A 1 88 ? 0.834 10.821 -2.365 1.00 95.50 88 LYS A N 1
ATOM 716 C CA . LYS A 1 88 ? -0.181 11.873 -2.298 1.00 95.50 88 LYS A CA 1
ATOM 717 C C . LYS A 1 88 ? -1.586 11.277 -2.218 1.00 95.50 88 LYS A C 1
ATOM 719 O O . LYS A 1 88 ? -2.385 11.726 -1.395 1.00 95.50 88 LYS A O 1
ATOM 724 N N . LEU A 1 89 ? -1.884 10.289 -3.059 1.00 93.56 89 LEU A N 1
ATOM 725 C CA . LEU A 1 89 ? -3.181 9.624 -3.088 1.00 93.56 89 LEU A CA 1
ATOM 726 C C . LEU A 1 89 ? -3.491 8.977 -1.735 1.00 93.56 89 LEU A C 1
ATOM 728 O O . LEU A 1 89 ? -4.573 9.188 -1.190 1.00 93.56 89 LEU A O 1
ATOM 732 N N . GLU A 1 90 ? -2.530 8.248 -1.169 1.00 92.06 90 GLU A N 1
ATOM 733 C CA . GLU A 1 90 ? -2.655 7.622 0.143 1.00 92.06 90 GLU A CA 1
ATOM 734 C C . GLU A 1 90 ? -2.954 8.665 1.228 1.00 92.06 90 GLU A C 1
ATOM 736 O O . GLU A 1 90 ? -3.907 8.513 2.000 1.00 92.06 90 GLU A O 1
ATOM 741 N N . LYS A 1 91 ? -2.180 9.754 1.266 1.00 93.88 91 LYS A N 1
ATOM 742 C CA . LYS A 1 91 ? -2.367 10.841 2.233 1.00 93.88 91 LYS A CA 1
ATOM 743 C C . LYS A 1 91 ? -3.760 11.464 2.142 1.00 93.88 91 LYS A C 1
ATOM 745 O O . LYS A 1 91 ? -4.396 11.687 3.175 1.00 93.88 91 LYS A O 1
ATOM 750 N N . ASP A 1 92 ? -4.219 11.762 0.930 1.00 95.06 92 ASP A N 1
ATOM 751 C CA . ASP A 1 92 ? -5.502 12.429 0.701 1.00 95.06 92 ASP A CA 1
ATOM 752 C C . ASP A 1 92 ? -6.678 11.499 1.046 1.00 95.06 92 ASP A C 1
ATOM 754 O O . ASP A 1 92 ? -7.665 11.932 1.640 1.00 95.06 92 ASP A O 1
ATOM 758 N N . ILE A 1 93 ? -6.553 10.204 0.749 1.00 92.81 93 ILE A N 1
ATOM 759 C CA . ILE A 1 93 ? -7.579 9.194 1.022 1.00 92.81 93 ILE A CA 1
ATOM 760 C C . ILE A 1 93 ? -7.671 8.838 2.514 1.00 92.81 93 ILE A C 1
ATOM 762 O O . ILE A 1 93 ? -8.774 8.687 3.043 1.00 92.81 93 ILE A O 1
ATOM 766 N N . LYS A 1 94 ? -6.538 8.729 3.220 1.00 91.94 94 LYS A N 1
ATOM 767 C CA . LYS A 1 94 ? -6.510 8.449 4.671 1.00 91.94 94 LYS A CA 1
ATOM 768 C C . LYS A 1 94 ? -6.945 9.652 5.512 1.00 91.94 94 LYS A C 1
ATOM 770 O O . LYS A 1 94 ? -7.159 9.511 6.720 1.00 91.94 94 LYS A O 1
ATOM 775 N N . ALA A 1 95 ? -7.090 10.836 4.911 1.00 91.12 95 ALA A N 1
ATOM 776 C CA . ALA A 1 95 ? -7.483 12.050 5.614 1.00 91.12 95 ALA A CA 1
ATOM 777 C C . ALA A 1 95 ? -8.777 11.844 6.421 1.00 91.12 95 ALA A C 1
ATOM 779 O O . ALA A 1 95 ? -9.778 11.325 5.931 1.00 91.12 95 ALA A O 1
ATOM 780 N N . GLY A 1 96 ? -8.745 12.238 7.697 1.00 87.88 96 GLY A N 1
ATOM 781 C CA . GLY A 1 96 ? -9.876 12.064 8.613 1.00 87.88 96 GLY A CA 1
ATOM 782 C C . GLY A 1 96 ? -10.129 10.623 9.074 1.00 87.88 96 GLY A C 1
ATOM 783 O O . GLY A 1 96 ? -11.139 10.391 9.731 1.00 87.88 96 GLY A O 1
ATOM 784 N N . GLY A 1 97 ? -9.232 9.674 8.774 1.00 88.25 97 GLY A N 1
ATOM 785 C CA . GLY A 1 97 ? -9.414 8.258 9.110 1.00 88.25 97 GLY A CA 1
ATOM 786 C C . GLY A 1 97 ? -10.391 7.535 8.179 1.00 88.25 97 GLY A C 1
ATOM 787 O O . GLY A 1 97 ? -10.999 6.548 8.582 1.00 88.25 97 GLY A O 1
ATOM 788 N N . ASN A 1 98 ? -10.564 8.035 6.952 1.00 90.00 98 ASN A N 1
ATOM 789 C CA . ASN A 1 98 ? -11.530 7.510 5.982 1.00 90.00 98 ASN A CA 1
ATOM 790 C C . ASN A 1 98 ? -11.117 6.183 5.333 1.00 90.00 98 ASN A C 1
ATOM 792 O O . ASN A 1 98 ? -11.960 5.523 4.726 1.00 90.00 98 ASN A O 1
ATOM 796 N N . ALA A 1 99 ? -9.845 5.803 5.441 1.00 93.25 99 ALA A N 1
ATOM 797 C CA . ALA A 1 99 ? -9.299 4.588 4.859 1.00 93.25 99 ALA A CA 1
ATOM 798 C C . ALA A 1 99 ? -8.127 4.061 5.685 1.00 93.25 99 ALA A C 1
ATOM 800 O O . ALA A 1 99 ? -7.501 4.805 6.442 1.00 93.25 99 ALA A O 1
ATOM 801 N N . LEU A 1 100 ? -7.803 2.792 5.463 1.00 93.81 100 LEU A N 1
ATOM 802 C CA . LEU A 1 100 ? -6.596 2.138 5.951 1.00 93.81 100 LEU A CA 1
ATOM 803 C C . LEU A 1 100 ? -5.855 1.554 4.751 1.00 93.81 100 LEU A C 1
ATOM 805 O O . LEU A 1 100 ? -6.479 0.967 3.867 1.00 93.81 100 LEU A O 1
ATOM 809 N N . PHE A 1 101 ? -4.536 1.730 4.708 1.00 93.75 101 PHE A N 1
ATOM 810 C CA . PHE A 1 101 ? -3.716 1.127 3.665 1.00 93.75 101 PHE A CA 1
ATOM 811 C C . PHE A 1 101 ? -3.631 -0.386 3.900 1.00 93.75 101 PHE A C 1
ATOM 813 O O . PHE A 1 101 ? -3.300 -0.811 5.008 1.00 93.75 101 PHE A O 1
ATOM 820 N N . LEU A 1 102 ? -3.939 -1.187 2.876 1.00 94.31 102 LEU A N 1
ATOM 821 C CA . LEU A 1 102 ? -3.908 -2.648 2.960 1.00 94.31 102 LEU A CA 1
ATOM 822 C C . LEU A 1 102 ? -2.627 -3.222 2.361 1.00 94.31 102 LEU A C 1
ATOM 824 O O . LEU A 1 102 ? -1.853 -3.853 3.072 1.00 94.31 102 LEU A O 1
ATOM 828 N N . ILE A 1 103 ? -2.419 -3.033 1.063 1.00 95.12 103 ILE A N 1
ATOM 829 C CA . ILE A 1 103 ? -1.308 -3.630 0.329 1.00 95.12 103 ILE A CA 1
ATOM 830 C C . ILE A 1 103 ? -0.935 -2.753 -0.862 1.00 95.12 103 ILE A C 1
ATOM 832 O O . ILE A 1 103 ? -1.800 -2.133 -1.484 1.00 95.12 103 ILE A O 1
ATOM 836 N N . ARG A 1 104 ? 0.356 -2.742 -1.186 1.00 93.31 104 ARG A N 1
ATOM 837 C CA . ARG A 1 104 ? 0.889 -2.303 -2.474 1.00 93.31 104 ARG A CA 1
ATOM 838 C C . ARG A 1 104 ? 1.721 -3.438 -3.043 1.00 93.31 104 ARG A C 1
ATOM 840 O O . ARG A 1 104 ? 2.581 -3.952 -2.334 1.00 93.31 104 ARG A O 1
ATOM 847 N N . GLU A 1 105 ? 1.483 -3.782 -4.298 1.00 92.50 105 GLU A N 1
ATOM 848 C CA . GLU A 1 105 ? 2.218 -4.814 -5.027 1.00 92.50 105 GLU A CA 1
ATOM 849 C C . GLU A 1 105 ? 2.711 -4.303 -6.375 1.00 92.50 105 GLU A C 1
ATOM 851 O O . GLU A 1 105 ? 2.215 -3.298 -6.897 1.00 92.50 105 GLU A O 1
ATOM 856 N N . THR A 1 106 ? 3.753 -4.947 -6.887 1.00 88.38 106 THR A N 1
ATOM 857 C CA . THR A 1 106 ? 4.373 -4.686 -8.186 1.00 88.38 106 THR A CA 1
ATOM 858 C C . THR A 1 106 ? 4.968 -5.977 -8.717 1.00 88.38 106 THR A C 1
ATOM 860 O O . THR A 1 106 ? 5.554 -6.727 -7.897 1.00 88.38 106 THR A O 1
#

Radius of gyration: 20.16 Å; Cα contacts (8 Å, |Δi|>4): 81; chains: 1; bounding box: 42×42×66 Å

Secondary structure (DSSP, 8-state):
---------PPPPTT----PPPPP-EEEEEEEETTEEEEEEEEGGGTT-TTGGG-----------SSB-GGG-B-HHHHHHHHHHHHHHHHHHHGGG-----EEE-

Solvent-accessible surface area (backbone atoms only — not comparable to full-atom values): 7142 Å² total; per-residue (Å²): 135,85,83,79,82,77,82,76,82,79,80,76,56,104,84,62,84,88,81,81,82,72,72,86,38,80,41,84,46,77,53,73,54,101,90,30,67,35,45,31,47,32,33,57,48,56,76,82,52,83,66,59,82,77,52,92,73,86,86,85,87,86,84,87,77,87,58,62,42,87,69,73,41,70,28,69,73,55,42,70,58,48,50,61,51,51,56,49,50,51,56,63,50,33,50,94,71,66,50,77,83,54,71,52,74,86

Foldseek 3Di:
DDDDPDPDDDDDDPPDDDDDDFDWDWDWDWDDDPNAIKIKIFRPRCVPPPPPVVQPDDDDDDDDAPDADPRRHHDPVRCVVVVVVVVVVVVVCCPPPNDDDGMDMD

Mean predicted aligned error: 8.51 Å

pLDDT: mean 85.24, std 15.36, range [30.14, 96.75]

Sequence (106 aa):
MCLKNAKGKKKLKEKEVKIELPEETYTLINWHEDGLPGVGVLNSSLKDFEHQYIFSWHLTVVIYFEELIENGMPSIEEREIVDPFGDKLEKDIKAGGNALFLIRET